Protein 4YBA (pdb70)

Structure (mmCIF, N/CA/C/O backbone):
data_4YBA
#
_entry.id   4YBA
#
_cell.length_a   36.890
_cell.length_b   44.730
_cell.length_c   109.700
_cell.angle_alpha   90.00
_cell.angle_beta   90.00
_cell.angle_gamma   90.00
#
_symmetry.space_group_name_H-M   'P 21 21 21'
#
loop_
_entity.id
_entity.type
_entity.pdbx_description
1 polymer 'Regulatory protein C'
2 non-polymer GLYCEROL
3 water water
#
loop_
_atom_site.group_PDB
_atom_site.id
_atom_site.type_symbol
_atom_site.label_atom_id
_atom_site.label_alt_id
_atom_site.label_comp_id
_atom_site.label_asym_id
_atom_site.label_entity_id
_atom_site.label_seq_id
_atom_site.pdbx_PDB_ins_code
_atom_site.Cartn_x
_atom_site.Cartn_y
_atom_site.Cartn_z
_atom_site.occupancy
_atom_site.B_iso_or_equiv
_atom_site.auth_seq_id
_atom_site.auth_comp_id
_atom_site.auth_asym_id
_atom_site.auth_atom_id
_atom_site.pdbx_PDB_model_num
ATOM 1 N N . HIS A 1 5 ? -20.756 23.594 -5.489 1.00 31.58 5 HIS A N 1
ATOM 2 C CA . HIS A 1 5 ? -19.553 24.333 -5.011 1.00 29.94 5 HIS A CA 1
ATOM 3 C C . HIS A 1 5 ? -18.419 24.356 -6.053 1.00 27.21 5 HIS A C 1
ATOM 4 O O . HIS A 1 5 ? -17.394 25.019 -5.858 1.00 27.24 5 HIS A O 1
ATOM 11 N N . ILE A 1 6 ? -18.633 23.674 -7.172 1.00 24.04 6 ILE A N 1
ATOM 12 C CA . ILE A 1 6 ? -17.608 23.629 -8.222 1.00 21.93 6 ILE A CA 1
ATOM 13 C C . ILE A 1 6 ? -17.754 24.871 -9.112 1.00 22.60 6 ILE A C 1
ATOM 14 O O . ILE A 1 6 ? -18.817 25.123 -9.675 1.00 22.44 6 ILE A O 1
ATOM 19 N N . LYS A 1 7 ? -16.690 25.660 -9.198 1.00 23.41 7 LYS A N 1
ATOM 20 C CA . LYS A 1 7 ? -16.709 26.890 -9.963 1.00 24.33 7 LYS A CA 1
ATOM 21 C C . LYS A 1 7 ? -16.036 26.749 -11.337 1.00 22.12 7 LYS A C 1
ATOM 22 O O . LYS A 1 7 ? -16.309 27.541 -12.231 1.00 20.72 7 LYS A O 1
ATOM 28 N N . ASN A 1 8 ? -15.199 25.727 -11.517 1.00 20.93 8 ASN A N 1
ATOM 29 C CA . ASN A 1 8 ? -14.524 25.530 -12.793 1.00 20.87 8 ASN A CA 1
ATOM 30 C C . ASN A 1 8 ? -14.271 24.038 -12.993 1.00 19.72 8 ASN A C 1
ATOM 31 O O . ASN A 1 8 ? -14.043 23.341 -12.017 1.00 19.98 8 ASN A O 1
ATOM 36 N N . MET A 1 9 ? -14.301 23.573 -14.242 1.00 17.31 9 MET A N 1
ATOM 37 C CA . MET A 1 9 ? -13.784 22.249 -14.630 1.00 16.03 9 MET A CA 1
ATOM 38 C C . MET A 1 9 ? -12.726 22.444 -15.743 1.00 16.54 9 MET A C 1
ATOM 39 O O . MET A 1 9 ? -13.005 23.123 -16.751 1.00 18.24 9 MET A O 1
ATOM 44 N N . THR A 1 10 ? -11.529 21.875 -15.584 1.00 14.16 10 THR A N 1
ATOM 45 C CA . THR A 1 10 ? -10.513 22.007 -16.619 1.00 14.70 10 THR A CA 1
ATOM 46 C C . THR A 1 10 ? -10.863 21.090 -17.800 1.00 13.49 10 THR A C 1
ATOM 47 O O . THR A 1 10 ? -11.629 20.108 -17.638 1.00 11.23 10 THR A O 1
ATOM 51 N N . PRO A 1 11 ? -10.348 21.422 -18.998 1.00 14.35 11 PRO A N 1
ATOM 52 C CA . PRO A 1 11 ? -10.553 20.513 -20.157 1.00 14.28 11 PRO A CA 1
ATOM 53 C C . PRO A 1 11 ? -10.047 19.109 -19.852 1.00 13.37 11 PRO A C 1
ATOM 54 O O . PRO A 1 11 ? -10.689 18.148 -20.259 1.00 14.99 11 PRO A O 1
ATOM 58 N N . GLU A 1 12 ? -8.958 19.001 -19.099 1.00 15.00 12 GLU A N 1
ATOM 59 C CA . GLU A 1 12 ? -8.304 17.715 -18.773 1.00 15.06 12 GLU A CA 1
ATOM 60 C C . GLU A 1 12 ? -9.252 16.855 -17.916 1.00 14.48 12 GLU A C 1
ATOM 61 O O . GLU A 1 12 ? -9.378 15.651 -18.145 1.00 13.00 12 GLU A O 1
ATOM 67 N N . ILE A 1 13 ? -9.928 17.471 -16.945 1.00 14.17 13 ILE A N 1
ATOM 68 C CA . ILE A 1 13 ? -10.873 16.731 -16.079 1.00 13.59 13 ILE A CA 1
ATOM 69 C C . ILE A 1 13 ? -12.062 16.290 -16.918 1.00 12.16 13 ILE A C 1
A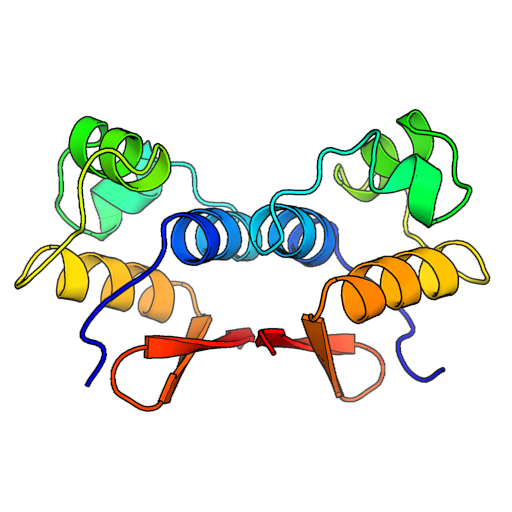TOM 70 O O . ILE A 1 13 ? -12.578 15.192 -16.734 1.00 11.51 13 ILE A O 1
ATOM 75 N N . CYS A 1 14 ? -12.531 17.135 -17.851 1.00 11.35 14 CYS A N 1
ATOM 76 C CA . CYS A 1 14 ? -13.673 16.730 -18.684 1.00 11.56 14 CYS A CA 1
ATOM 77 C C . CYS A 1 14 ? -13.323 15.526 -19.579 1.00 11.27 14 CYS A C 1
ATOM 78 O O . CYS A 1 14 ? -14.048 14.527 -19.620 1.00 10.37 14 CYS A O 1
ATOM 81 N N . LYS A 1 15 ? -12.172 15.596 -20.249 1.00 10.80 15 LYS A N 1
ATOM 82 C CA . LYS A 1 15 ? -11.699 14.472 -21.075 1.00 11.40 15 LYS A CA 1
ATOM 83 C C . LYS A 1 15 ? -11.475 13.209 -20.242 1.00 10.18 15 LYS A C 1
ATOM 84 O O . LYS A 1 15 ? -11.855 12.090 -20.681 1.00 10.29 15 LYS A O 1
ATOM 90 N N . ALA A 1 16 ? -10.844 13.375 -19.080 1.00 9.68 16 ALA A N 1
ATOM 91 C CA . ALA A 1 16 ? -10.552 12.226 -18.202 1.00 10.04 16 ALA A CA 1
ATOM 92 C C . ALA A 1 16 ? -11.861 11.586 -17.717 1.00 9.57 16 ALA A C 1
ATOM 93 O O . ALA A 1 16 ? -11.967 10.330 -17.632 1.00 9.64 16 ALA A O 1
ATOM 95 N N . SER A 1 17 ? -12.843 12.444 -17.379 1.00 8.85 17 SER A N 1
ATOM 96 C CA . SER A 1 17 ? -14.108 11.946 -16.870 1.00 9.23 17 SER A CA 1
ATOM 97 C C . SER A 1 17 ? -14.858 11.184 -17.952 1.00 9.18 17 SER A C 1
ATOM 98 O O . SER A 1 17 ? -15.404 10.116 -17.680 1.00 10.00 17 SER A O 1
ATOM 101 N N . ARG A 1 18 ? -14.829 11.669 -19.198 1.00 8.58 18 ARG A N 1
ATOM 102 C CA . ARG A 1 18 ? -15.430 10.881 -20.300 1.00 8.49 18 ARG A CA 1
ATOM 103 C C . ARG A 1 18 ? -14.729 9.538 -20.451 1.00 9.35 18 ARG A C 1
ATOM 104 O O . ARG A 1 18 ? -15.378 8.525 -20.736 1.00 10.72 18 ARG A O 1
ATOM 112 N N . ALA A 1 19 ? -13.410 9.505 -20.256 1.00 9.00 19 ALA A N 1
ATOM 113 C CA . ALA A 1 19 ? -12.676 8.229 -20.430 1.00 9.78 19 ALA A CA 1
ATOM 114 C C . ALA A 1 19 ? -13.132 7.244 -19.362 1.00 10.48 19 ALA A C 1
ATOM 115 O O . ALA A 1 19 ? -13.292 6.034 -19.622 1.00 11.95 19 ALA A O 1
ATOM 117 N N . LEU A 1 20 ? -13.362 7.748 -18.152 1.00 9.94 20 LEU A N 1
ATOM 118 C CA . LEU A 1 20 ? -13.665 6.865 -17.008 1.00 11.07 20 LEU A CA 1
ATOM 119 C C . LEU A 1 20 ? -14.988 6.154 -17.209 1.00 11.65 20 LEU A C 1
ATOM 120 O O . LEU A 1 20 ? -15.139 5.006 -16.762 1.00 12.89 20 LEU A O 1
ATOM 125 N N . VAL A 1 21 ? -15.903 6.800 -17.934 1.00 11.39 21 VAL A N 1
ATOM 126 C CA . VAL A 1 21 ? -17.266 6.258 -18.116 1.00 12.89 21 VAL A CA 1
ATOM 127 C C . VAL A 1 21 ? -17.608 5.950 -19.567 1.00 13.17 21 VAL A C 1
ATOM 128 O O . VAL A 1 21 ? -18.763 5.687 -19.903 1.00 13.44 21 VAL A O 1
ATOM 132 N N . ASN A 1 22 ? -16.591 5.947 -20.420 1.00 12.85 22 ASN A N 1
ATOM 133 C CA . ASN A 1 22 ? -16.734 5.534 -21.811 1.00 12.81 22 ASN A CA 1
ATOM 134 C C . ASN A 1 22 ? -17.799 6.360 -22.517 1.00 12.75 22 ASN A C 1
ATOM 135 O O . ASN A 1 22 ? -18.658 5.791 -23.175 1.00 13.42 22 ASN A O 1
ATOM 140 N N . LEU A 1 23 ? -17.779 7.685 -22.337 1.00 11.03 23 LEU A N 1
ATOM 141 C CA . LEU A 1 23 ? -18.699 8.557 -23.094 1.00 11.50 23 LEU A CA 1
ATOM 142 C C . LEU A 1 23 ? -17.990 9.269 -24.264 1.00 10.92 23 LEU A C 1
ATOM 143 O O . LEU A 1 23 ? -16.883 9.750 -24.102 1.00 11.47 23 LEU A O 1
ATOM 148 N N . THR A 1 24 ? -18.633 9.378 -25.417 1.00 10.98 24 THR A N 1
ATOM 149 C CA . THR A 1 24 ? -18.136 10.246 -26.475 1.00 10.87 24 THR A CA 1
ATOM 150 C C . THR A 1 24 ? -18.581 11.689 -26.177 1.00 9.83 24 THR A C 1
ATOM 151 O O . THR A 1 24 ? -19.388 11.959 -25.244 1.00 8.76 24 THR A O 1
ATOM 155 N N . GLN A 1 25 ? -18.015 12.637 -26.928 1.00 9.37 25 GLN A N 1
ATOM 156 C CA . GLN A 1 25 ? -18.424 14.048 -26.739 1.00 10.14 25 GLN A CA 1
ATOM 157 C C . GLN A 1 25 ? -19.913 14.236 -27.001 1.00 9.32 25 GLN A C 1
ATOM 158 O O . GLN A 1 25 ? -20.575 14.937 -26.234 1.00 9.06 25 GLN A O 1
ATOM 164 N N . LYS A 1 26 ? -20.415 13.602 -28.060 1.00 9.44 26 LYS A N 1
ATOM 165 C CA . LYS A 1 26 ? -21.811 13.691 -28.471 1.00 11.01 26 LYS A CA 1
ATOM 166 C C . LYS A 1 26 ? -22.724 13.126 -27.351 1.00 10.08 26 LYS A C 1
ATOM 167 O O . LYS A 1 26 ? -23.792 13.685 -27.038 1.00 10.32 26 LYS A O 1
ATOM 173 N N . GLU A 1 27 ? -22.300 12.019 -26.746 1.00 9.70 27 GLU A N 1
ATOM 174 C CA . GLU A 1 27 ? -23.055 11.402 -25.656 1.00 9.74 27 GLU A CA 1
ATOM 175 C C . GLU A 1 27 ? -23.077 12.304 -24.425 1.00 9.00 27 GLU A C 1
ATOM 176 O O . GLU A 1 27 ? -24.125 12.482 -23.834 1.00 9.63 27 GLU A O 1
ATOM 182 N N . LEU A 1 28 ? -21.924 12.860 -24.034 1.00 9.43 28 LEU A N 1
ATOM 183 C CA . LEU A 1 28 ? -21.875 13.794 -22.893 1.00 9.00 28 LEU A CA 1
ATOM 184 C C . LEU A 1 28 ? -22.796 14.966 -23.187 1.00 9.13 28 LEU A C 1
ATOM 185 O O . LEU A 1 28 ? -23.582 15.432 -22.349 1.00 9.47 28 LEU A O 1
ATOM 190 N N . ALA A 1 29 ? -22.726 15.447 -24.414 1.00 9.56 29 ALA A N 1
ATOM 191 C CA . ALA A 1 29 ? -23.577 16.598 -24.756 1.00 10.14 29 ALA A CA 1
ATOM 192 C C . ALA A 1 29 ? -25.076 16.252 -24.623 1.00 11.34 29 ALA A C 1
ATOM 193 O O . ALA A 1 29 ? -25.903 17.032 -24.084 1.00 11.62 29 ALA A O 1
ATOM 195 N N . LEU A 1 30 ? -25.445 15.056 -25.073 1.00 11.31 30 LEU A N 1
ATOM 196 C CA . LEU A 1 30 ? -26.846 14.649 -24.964 1.00 12.15 30 LEU A CA 1
ATOM 197 C C . LEU A 1 30 ? -27.302 14.601 -23.494 1.00 12.95 30 LEU A C 1
ATOM 198 O O . LEU A 1 30 ? -28.398 15.145 -23.167 1.00 14.37 30 LEU A O 1
ATOM 203 N N . MET A 1 31 ? -26.481 13.991 -22.615 1.00 12.60 31 MET A N 1
ATOM 204 C CA . MET A 1 31 ? -26.764 13.970 -21.172 1.00 15.43 31 MET A CA 1
ATOM 205 C C . MET A 1 31 ? -26.782 15.321 -20.478 1.00 15.41 31 MET A C 1
ATOM 206 O O . MET A 1 31 ? -27.624 15.565 -19.624 1.00 19.35 31 MET A O 1
ATOM 211 N N . ALA A 1 32 ? -25.931 16.226 -20.936 1.00 13.49 32 ALA A N 1
ATOM 212 C CA . ALA A 1 32 ? -25.804 17.551 -20.314 1.00 13.15 32 ALA A CA 1
ATOM 213 C C . ALA A 1 32 ? -26.823 18.534 -20.894 1.00 14.74 32 ALA A C 1
ATOM 214 O O . ALA A 1 32 ? -26.996 19.628 -20.362 1.00 16.81 32 ALA A O 1
ATOM 216 N N . GLY A 1 33 ? -27.501 18.174 -21.970 1.00 14.02 33 GLY A N 1
ATOM 217 C CA . GLY A 1 33 ? -28.460 19.091 -22.633 1.00 15.48 33 GLY A CA 1
ATOM 218 C C . GLY A 1 33 ? -27.778 20.268 -23.328 1.00 16.32 33 GLY A C 1
ATOM 219 O O . GLY A 1 33 ? -28.332 21.363 -23.379 1.00 18.18 33 GLY A O 1
ATOM 220 N N . ILE A 1 34 ? -26.629 20.012 -23.944 1.00 14.31 34 ILE A N 1
ATOM 221 C CA . ILE A 1 34 ? -25.761 21.064 -24.567 1.00 16.48 34 ILE A CA 1
ATOM 222 C C . ILE A 1 34 ? -25.446 20.581 -25.972 1.00 16.57 34 ILE A C 1
ATOM 223 O O . ILE A 1 34 ? -25.502 19.366 -26.230 1.00 16.52 34 ILE A O 1
ATOM 228 N N . ALA A 1 35 ? -25.129 21.481 -26.914 1.00 14.79 35 ALA A N 1
ATOM 229 C CA . ALA A 1 35 ? -24.765 21.004 -28.277 1.00 14.33 35 ALA A CA 1
ATOM 230 C C . ALA A 1 35 ? -23.347 20.423 -28.322 1.00 13.35 35 ALA A C 1
ATOM 231 O O . ALA A 1 35 ? -22.491 20.821 -27.540 1.00 12.76 35 ALA A O 1
ATOM 233 N N . THR A 1 36 ? -23.102 19.448 -29.201 1.00 12.66 36 THR A N 1
ATOM 234 C CA . THR A 1 36 ? -21.771 18.804 -29.150 1.00 12.61 36 THR A CA 1
ATOM 235 C C . THR A 1 36 ? -20.636 19.762 -29.436 1.00 12.67 36 THR A C 1
ATOM 236 O O . THR A 1 36 ? -19.573 19.658 -28.792 1.00 11.96 36 THR A O 1
ATOM 240 N N . PRO A 1 37 ? -20.843 20.716 -30.378 1.00 13.86 37 PRO A N 1
ATOM 241 C CA . PRO A 1 37 ? -19.717 21.649 -30.590 1.00 14.27 37 PRO A CA 1
ATOM 242 C C . PRO A 1 37 ? -19.294 22.401 -29.330 1.00 13.56 37 PRO A C 1
ATOM 243 O O . PRO A 1 37 ? -18.116 22.822 -29.203 1.00 14.62 37 PRO A O 1
ATOM 247 N N . THR A 1 38 ? -20.210 22.611 -28.390 1.00 12.98 38 THR A N 1
ATOM 248 C CA . THR A 1 38 ? -19.855 23.309 -27.133 1.00 13.36 38 THR A CA 1
ATOM 249 C C . THR A 1 38 ? -18.923 22.437 -26.277 1.00 12.55 38 THR A C 1
ATOM 250 O O . THR A 1 38 ? -17.896 22.894 -25.775 1.00 12.93 38 THR A O 1
ATOM 254 N N . ILE A 1 39 ? -19.265 21.161 -26.160 1.00 12.12 39 ILE A N 1
ATOM 255 C CA . ILE A 1 39 ? -18.385 20.230 -25.506 1.00 12.16 39 ILE A CA 1
ATOM 256 C C . ILE A 1 39 ? -17.027 20.133 -26.198 1.00 12.25 39 ILE A C 1
ATOM 257 O O . ILE A 1 39 ? -15.980 20.148 -25.527 1.00 11.31 39 ILE A O 1
ATOM 262 N N . ALA A 1 40 ? -17.035 20.042 -27.531 1.00 12.50 40 ALA A N 1
ATOM 263 C CA . ALA A 1 40 ? -15.767 19.900 -28.265 1.00 13.14 40 ALA A CA 1
ATOM 264 C C . ALA A 1 40 ? -14.882 21.132 -28.038 1.00 14.48 40 ALA A C 1
ATOM 265 O O . ALA A 1 40 ? -13.674 21.030 -27.815 1.00 15.29 40 ALA A O 1
ATOM 267 N N . ASP A 1 41 ? -15.499 22.304 -28.022 1.00 14.05 41 ASP A N 1
ATOM 268 C CA . ASP A 1 41 ? -14.760 23.529 -27.865 1.00 16.82 41 ASP A CA 1
ATOM 269 C C . ASP A 1 41 ? -14.225 23.680 -26.436 1.00 15.39 41 ASP A C 1
ATOM 270 O O . ASP A 1 41 ? -13.100 24.125 -26.246 1.00 16.02 41 ASP A O 1
ATOM 275 N N . PHE A 1 42 ? -15.015 23.284 -25.443 1.00 14.15 42 PHE A N 1
ATOM 276 C CA . PHE A 1 42 ? -14.559 23.161 -24.075 1.00 13.11 42 PHE A CA 1
ATOM 277 C C . PHE A 1 42 ? -13.326 22.246 -23.942 1.00 12.12 42 PHE A C 1
ATOM 278 O O . PHE A 1 42 ? -12.299 22.633 -23.374 1.00 13.03 42 PHE A O 1
ATOM 286 N N . GLU A 1 43 ? -13.392 21.051 -24.489 1.00 11.91 43 GLU A N 1
ATOM 287 C CA . GLU A 1 43 ? -12.241 20.159 -24.404 1.00 12.23 43 GLU A CA 1
ATOM 288 C C . GLU A 1 43 ? -10.991 20.637 -25.111 1.00 12.96 43 GLU A C 1
ATOM 289 O O . GLU A 1 43 ? -9.863 20.212 -24.713 1.00 13.93 43 GLU A O 1
ATOM 295 N N . ARG A 1 44 ? -11.133 21.482 -26.143 1.00 12.01 44 ARG A N 1
ATOM 296 C CA . ARG A 1 44 ? -9.968 22.091 -26.820 1.00 13.11 44 ARG A CA 1
ATOM 297 C C . ARG A 1 44 ? -9.339 23.221 -26.032 1.00 13.80 44 ARG A C 1
ATOM 298 O O . ARG A 1 44 ? -8.267 23.738 -26.416 1.00 15.44 44 ARG A O 1
ATOM 306 N N . GLY A 1 45 ? -10.000 23.607 -24.944 1.00 12.97 45 GLY A N 1
ATOM 307 C CA . GLY 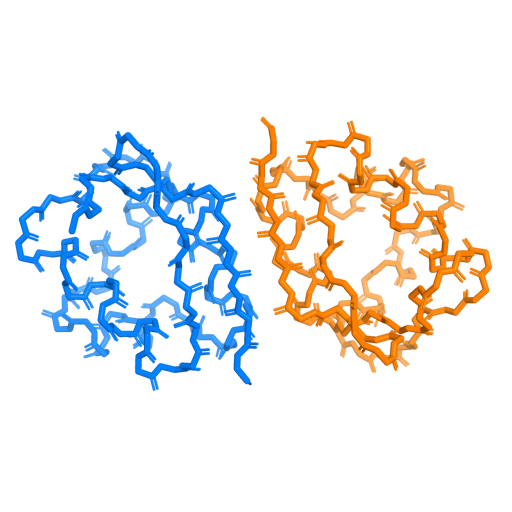A 1 45 ? -9.490 24.706 -24.107 1.00 14.10 45 GLY A CA 1
ATOM 308 C C . GLY A 1 45 ? -9.900 26.064 -24.667 1.00 14.72 45 GLY A C 1
ATOM 309 O O . GLY A 1 45 ? -9.364 27.087 -24.280 1.00 16.57 45 GLY A O 1
ATOM 310 N N . ALA A 1 46 ? -10.866 26.088 -25.579 1.00 14.49 46 ALA A N 1
ATOM 311 C CA . ALA A 1 46 ? -11.173 27.361 -26.292 1.00 16.18 46 ALA A CA 1
ATOM 312 C C . ALA A 1 46 ? -12.163 28.232 -25.521 1.00 16.60 46 ALA A C 1
ATOM 313 O O . ALA A 1 46 ? -12.277 29.447 -25.757 1.00 17.76 46 ALA A O 1
ATOM 315 N N . ARG A 1 47 ? -12.907 27.592 -24.625 1.00 15.73 47 ARG A N 1
ATOM 316 C CA . ARG A 1 47 ? -13.961 28.242 -23.812 1.00 17.89 47 ARG A CA 1
ATOM 317 C C . ARG A 1 47 ? -14.004 27.582 -22.421 1.00 17.69 47 ARG A C 1
ATOM 318 O O . ARG A 1 47 ? -13.600 26.418 -22.291 1.00 16.14 47 ARG A O 1
ATOM 326 N N . LYS A 1 48 ? -14.390 28.332 -21.392 1.00 20.88 48 LYS A N 1
ATOM 327 C CA . LYS A 1 48 ? -14.570 27.757 -20.022 1.00 21.47 48 LYS A CA 1
ATOM 328 C C . LYS A 1 48 ? -16.040 27.671 -19.684 1.00 21.37 48 LYS A C 1
ATOM 329 O O . LYS A 1 48 ? -16.693 28.691 -19.636 1.00 24.77 48 LYS A O 1
ATOM 335 N N . PRO A 1 49 ? -16.571 26.470 -19.415 1.00 20.60 49 PRO A N 1
ATOM 336 C CA . PRO A 1 49 ? -17.985 26.443 -19.044 1.00 20.70 49 PRO A CA 1
ATOM 337 C C . PRO A 1 49 ? -18.271 27.085 -17.685 1.00 21.21 49 PRO A C 1
ATOM 338 O O . PRO A 1 49 ? -17.465 26.997 -16.725 1.00 21.29 49 PRO A O 1
ATOM 342 N N . HIS A 1 50 ? -19.414 27.742 -17.659 1.00 22.51 50 HIS A N 1
ATOM 343 C CA . HIS A 1 50 ? -19.878 28.499 -16.501 1.00 26.46 50 HIS A CA 1
ATOM 344 C C . HIS A 1 50 ? -21.343 28.160 -16.274 1.00 24.64 50 HIS A C 1
ATOM 345 O O . HIS A 1 50 ? -21.982 27.557 -17.126 1.00 24.73 50 HIS A O 1
ATOM 352 N N . GLY A 1 51 ? -21.879 28.579 -15.136 1.00 23.73 51 GLY A N 1
ATOM 353 C CA . GLY A 1 51 ? -23.323 28.616 -14.962 1.00 24.87 51 GLY A CA 1
ATOM 354 C C . GLY A 1 51 ? -24.015 27.283 -15.198 1.00 22.84 51 GLY A C 1
ATOM 355 O O . GLY A 1 51 ? -23.518 26.240 -14.741 1.00 20.72 51 GLY A O 1
ATOM 356 N N . ASN A 1 52 ? -25.160 27.320 -15.880 1.00 24.04 52 ASN A N 1
ATOM 357 C CA A ASN A 1 52 ? -25.961 26.125 -16.107 0.50 23.12 52 ASN A CA 1
ATOM 358 C CA B ASN A 1 52 ? -25.949 26.095 -16.076 0.50 23.30 52 ASN A CA 1
ATOM 359 C C . ASN A 1 52 ? -25.219 25.071 -16.942 1.00 21.50 52 ASN A C 1
ATOM 360 O O . ASN A 1 52 ? -25.390 23.884 -16.718 1.00 20.98 52 ASN A O 1
ATOM 369 N N . ASN A 1 53 ? -24.393 25.503 -17.906 1.00 19.77 53 ASN A N 1
ATOM 370 C CA . ASN A 1 53 ? -23.579 24.509 -18.661 1.00 18.41 53 ASN A CA 1
ATOM 371 C C . ASN A 1 53 ? -22.628 23.722 -17.781 1.00 17.18 53 ASN A C 1
ATOM 372 O O . ASN A 1 53 ? -22.506 22.489 -17.907 1.00 15.23 53 ASN A O 1
ATOM 377 N N . LEU A 1 54 ? -21.926 24.431 -16.902 1.00 16.64 54 LEU A N 1
ATOM 378 C CA . LEU A 1 54 ? -20.983 23.754 -16.021 1.00 15.85 54 LEU A CA 1
ATOM 379 C C . LEU A 1 54 ? -21.779 22.800 -15.130 1.00 15.29 54 LEU A C 1
ATOM 380 O O . LEU A 1 54 ? -21.438 21.639 -14.993 1.00 14.63 54 LEU A O 1
ATOM 385 N N . ARG A 1 55 ? -22.863 23.289 -14.555 1.00 17.43 55 ARG A N 1
ATOM 386 C CA . ARG A 1 55 ? -23.676 22.450 -13.657 1.00 17.63 55 ARG A CA 1
ATOM 387 C C . ARG A 1 55 ? -24.173 21.196 -14.394 1.00 16.28 55 ARG A C 1
ATOM 388 O O . ARG A 1 55 ? -24.177 20.089 -13.834 1.00 15.22 55 ARG A O 1
ATOM 396 N N . SER A 1 56 ? -24.617 21.372 -15.637 1.00 15.74 56 SER A N 1
ATOM 397 C CA . SER A 1 56 ? -25.216 20.241 -16.380 1.00 15.41 56 SER A CA 1
ATOM 398 C C . SER A 1 56 ? -24.177 19.205 -16.717 1.00 13.92 56 SER A C 1
ATOM 399 O O . SER A 1 56 ? -24.482 18.006 -16.744 1.00 13.35 56 SER A O 1
ATOM 402 N N . ILE A 1 57 ? -22.963 19.659 -17.015 1.00 12.07 57 ILE A N 1
ATOM 403 C CA . ILE A 1 57 ? -21.850 18.722 -17.254 1.00 11.42 57 ILE A CA 1
ATOM 404 C C . ILE A 1 57 ? -21.493 17.922 -16.011 1.00 11.01 57 ILE A C 1
ATOM 405 O O . ILE A 1 57 ? -21.329 16.695 -16.087 1.00 10.52 57 ILE A O 1
ATOM 410 N N . ILE A 1 58 ? -21.377 18.595 -14.853 1.00 11.57 58 ILE A N 1
ATOM 411 C CA . ILE A 1 58 ? -21.060 17.886 -13.595 1.00 11.56 58 ILE A CA 1
ATOM 412 C C . ILE A 1 58 ? -22.155 16.827 -13.277 1.00 12.19 58 ILE A C 1
ATOM 413 O O . ILE A 1 58 ? -21.862 15.669 -12.934 1.00 11.92 58 ILE A O 1
ATOM 418 N N . ILE A 1 59 ? -23.412 17.233 -13.428 1.00 12.24 59 ILE A N 1
ATOM 419 C CA . ILE A 1 59 ? -24.533 16.346 -13.125 1.00 13.77 59 ILE A CA 1
ATOM 420 C C . ILE A 1 59 ? -24.524 15.129 -14.059 1.00 13.10 59 ILE A C 1
ATOM 421 O O . ILE A 1 59 ? -24.770 14.000 -13.602 1.00 13.30 59 ILE A O 1
ATOM 426 N N . ALA A 1 60 ? -24.212 15.352 -15.335 1.00 12.05 60 ALA A N 1
ATOM 427 C CA . ALA A 1 60 ? -24.157 14.203 -16.286 1.00 12.60 60 ALA A CA 1
ATOM 428 C C . ALA A 1 60 ? -23.098 13.198 -15.862 1.00 12.85 60 ALA A C 1
ATOM 429 O O . ALA A 1 60 ? -23.338 11.973 -15.861 1.00 12.98 60 ALA A O 1
ATOM 431 N N . PHE A 1 61 ? -21.935 13.710 -15.446 1.00 11.82 61 PHE A N 1
ATOM 432 C CA . PHE A 1 61 ? -20.913 12.776 -14.921 1.00 11.63 61 PHE A CA 1
ATOM 433 C C . PHE A 1 61 ? -21.345 12.071 -13.644 1.00 13.08 61 PHE A C 1
ATOM 434 O O . PHE A 1 61 ? -21.108 10.850 -13.510 1.00 12.82 61 PHE A O 1
ATOM 442 N N . GLU A 1 62 ? -21.936 12.822 -12.705 1.00 14.57 62 GLU A N 1
ATOM 443 C CA . GLU A 1 62 ? -22.397 12.207 -11.452 1.00 17.24 62 GLU A CA 1
ATOM 444 C C . GLU A 1 62 ? -23.450 11.131 -11.760 1.00 17.84 62 GLU A C 1
ATOM 445 O O . GLU A 1 62 ? -23.499 10.095 -11.092 1.00 19.24 62 GLU A O 1
ATOM 451 N N . ASN A 1 63 ? -24.311 11.388 -12.745 1.00 17.17 63 ASN A N 1
ATOM 452 C CA . ASN A 1 63 ? -25.322 10.392 -13.105 1.00 18.28 63 ASN A CA 1
ATOM 453 C C . ASN A 1 63 ? -24.694 9.129 -13.693 1.00 18.29 63 ASN A C 1
ATOM 454 O O . ASN A 1 63 ? -25.296 8.042 -13.635 1.00 20.17 63 ASN A O 1
ATOM 459 N N . LYS A 1 64 ? -23.471 9.246 -14.192 1.00 16.35 64 LYS A N 1
ATOM 460 C CA . LYS A 1 64 ? -22.735 8.067 -14.710 1.00 18.45 64 LYS A CA 1
ATOM 461 C C . LYS A 1 64 ? -21.842 7.425 -13.651 1.00 19.60 64 LYS A C 1
ATOM 462 O O . LYS A 1 64 ? -21.052 6.506 -13.935 1.00 22.27 64 LYS A O 1
ATOM 468 N N . GLY A 1 65 ? -21.948 7.903 -12.416 1.00 18.64 65 GLY A N 1
ATOM 469 C CA . GLY A 1 65 ? -21.323 7.213 -11.288 1.00 19.18 65 GLY A CA 1
ATOM 470 C C . GLY A 1 65 ? -19.984 7.793 -10.864 1.00 19.24 65 GLY A C 1
ATOM 471 O O . GLY A 1 65 ? -19.294 7.202 -10.060 1.00 22.44 65 GLY A O 1
ATOM 472 N N . LEU A 1 66 ? -19.600 8.952 -11.409 1.00 16.71 66 LEU A N 1
ATOM 473 C CA . LEU A 1 66 ? -18.426 9.665 -10.848 1.00 15.80 66 LEU A CA 1
ATOM 474 C C . LEU A 1 66 ? -18.804 10.546 -9.664 1.00 17.48 66 LEU A C 1
ATOM 475 O O . LEU A 1 66 ? -19.917 11.085 -9.626 1.00 17.36 66 LEU A O 1
ATOM 480 N N . ASP A 1 67 ? -17.884 10.665 -8.714 1.00 18.08 67 ASP A N 1
ATOM 481 C CA . ASP A 1 67 ? -18.015 11.646 -7.647 1.00 21.76 67 ASP A CA 1
ATOM 482 C C . ASP A 1 67 ? -16.790 12.550 -7.713 1.00 19.97 67 ASP A C 1
ATOM 483 O O . ASP A 1 67 ? -15.640 12.099 -7.863 1.00 19.71 67 ASP A O 1
ATOM 488 N N . PHE A 1 68 ? -17.033 13.843 -7.641 1.00 18.51 68 PHE A N 1
ATOM 489 C CA . PHE A 1 68 ? -15.921 14.776 -7.648 1.00 17.33 68 PHE A CA 1
ATOM 490 C C . PHE A 1 68 ? -15.591 15.263 -6.244 1.00 19.67 68 PHE A C 1
ATOM 491 O O . PHE A 1 68 ? -16.483 15.413 -5.381 1.00 20.46 68 PHE A O 1
ATOM 499 N N . VAL A 1 69 ? -14.307 15.474 -5.998 1.00 19.19 69 VAL A N 1
ATOM 500 C CA . VAL A 1 69 ? -13.861 16.116 -4.785 1.00 21.81 69 VAL A CA 1
ATOM 501 C C . VAL A 1 69 ? -13.471 17.535 -5.163 1.00 21.96 69 VAL A C 1
ATOM 502 O O . VAL A 1 69 ? -12.721 17.759 -6.142 1.00 19.87 69 VAL A O 1
ATOM 506 N N . GLU A 1 70 ? -14.020 18.483 -4.402 1.00 23.98 70 GLU A N 1
ATOM 507 C CA . GLU A 1 70 ? -13.854 19.909 -4.691 1.00 26.18 70 GLU A CA 1
ATOM 508 C C . GLU A 1 70 ? -13.060 20.619 -3.600 1.00 27.93 70 GLU A C 1
ATOM 509 O O . GLU A 1 70 ? -13.279 20.393 -2.405 1.00 29.72 70 GLU A O 1
ATOM 515 N N . GLU A 1 71 ? -12.136 21.484 -4.006 1.00 29.14 71 GLU A N 1
ATOM 516 C CA . GLU A 1 71 ? -11.462 22.384 -3.062 1.00 33.03 71 GLU A CA 1
ATOM 517 C C . GLU A 1 71 ? -11.193 23.739 -3.718 1.00 32.78 71 GLU A C 1
ATOM 518 O O . GLU A 1 71 ? -10.753 23.812 -4.869 1.00 31.42 71 GLU A O 1
ATOM 524 N N . GLY A 1 72 ? -11.466 24.809 -2.980 1.00 34.66 72 GLY A N 1
ATOM 525 C CA . GLY A 1 72 ? -11.337 26.154 -3.524 1.00 34.72 72 GLY A CA 1
ATOM 526 C C . GLY A 1 72 ? -12.124 26.353 -4.809 1.00 32.50 72 GLY A C 1
ATOM 527 O O . GLY A 1 72 ? -11.755 27.185 -5.636 1.00 32.30 72 GLY A O 1
ATOM 528 N N . GLY A 1 73 ? -13.199 25.584 -4.991 1.00 30.21 73 GLY A N 1
ATOM 529 C CA . GLY A 1 73 ? -14.023 25.705 -6.179 1.00 28.04 73 GLY A CA 1
ATOM 530 C C . GLY A 1 73 ? -13.511 24.877 -7.361 1.00 25.67 73 GLY A C 1
ATOM 531 O O . GLY A 1 73 ? -14.111 24.880 -8.416 1.00 23.51 73 GLY A O 1
ATOM 532 N N . GLU A 1 74 ? -12.376 24.204 -7.190 1.00 26.31 74 GLU A N 1
ATOM 533 C CA . GLU A 1 74 ? -11.768 23.435 -8.278 1.00 26.21 74 GLU A CA 1
ATOM 534 C C . GLU A 1 74 ? -11.938 21.962 -7.989 1.00 24.61 74 GLU A C 1
ATOM 535 O O . GLU A 1 74 ? -12.007 21.557 -6.825 1.00 27.14 74 GLU A O 1
ATOM 541 N N . ILE A 1 75 ? -11.951 21.158 -9.034 1.00 21.27 75 ILE A N 1
ATOM 542 C CA . ILE A 1 75 ? -11.987 19.717 -8.845 1.00 20.57 75 ILE A CA 1
ATOM 543 C C . ILE A 1 75 ? -10.548 19.226 -8.631 1.00 20.68 75 ILE A C 1
ATOM 544 O O . ILE A 1 75 ? -9.682 19.504 -9.448 1.00 21.17 75 ILE A O 1
ATOM 549 N N . ILE A 1 76 ? -10.296 18.536 -7.521 1.00 20.59 76 ILE A N 1
ATOM 550 C CA . ILE A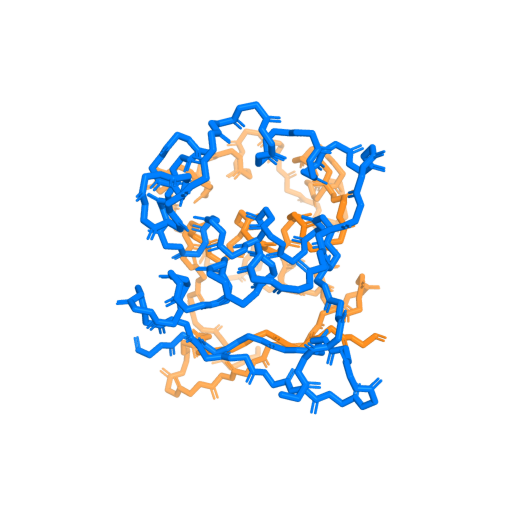 1 76 ? -8.955 18.028 -7.238 1.00 21.30 76 ILE A CA 1
ATOM 551 C C . ILE A 1 76 ? -8.885 16.489 -7.306 1.00 20.74 76 ILE A C 1
ATOM 552 O O . ILE A 1 76 ? -7.823 15.891 -7.090 1.00 22.08 76 ILE A O 1
ATOM 557 N N . GLY A 1 77 ? -10.028 15.861 -7.531 1.00 19.17 77 GLY A N 1
ATOM 558 C CA . GLY A 1 77 ? -10.132 14.408 -7.466 1.00 18.24 77 GLY A CA 1
ATOM 559 C C . GLY A 1 77 ? -11.407 13.886 -8.060 1.00 17.11 77 GLY A C 1
ATOM 560 O O . GLY A 1 77 ? -12.414 14.600 -8.144 1.00 16.31 77 GLY A O 1
ATOM 561 N N . ILE A 1 78 ? -11.374 12.617 -8.465 1.00 16.33 78 ILE A N 1
ATOM 562 C CA . ILE A 1 78 ? -12.534 11.957 -9.032 1.00 16.44 78 ILE A CA 1
ATOM 563 C C . ILE A 1 78 ? -12.576 10.548 -8.444 1.00 18.27 78 ILE A C 1
ATOM 564 O O . ILE A 1 78 ? -11.578 9.831 -8.428 1.00 18.12 78 ILE A O 1
ATOM 569 N N . PHE A 1 79 ? -13.731 10.167 -7.915 1.00 19.84 79 PHE A N 1
ATOM 570 C CA . PHE A 1 79 ? -13.939 8.809 -7.438 1.00 21.47 79 PHE A CA 1
ATOM 571 C C . PHE A 1 79 ? -14.850 8.093 -8.402 1.00 20.69 79 PHE A C 1
ATOM 572 O O . PHE A 1 79 ? -15.755 8.686 -9.026 1.00 19.53 79 PHE A O 1
ATOM 580 N N . ILE A 1 80 ? -14.599 6.803 -8.558 1.00 22.25 80 ILE A N 1
ATOM 581 C CA . ILE A 1 80 ? -15.515 5.977 -9.316 1.00 26.35 80 ILE A CA 1
ATOM 582 C C . ILE A 1 80 ? -16.368 5.183 -8.328 1.00 29.52 80 ILE A C 1
ATOM 583 O O . ILE A 1 80 ? -15.839 4.635 -7.368 1.00 30.33 80 ILE A O 1
ATOM 588 N N . ARG A 1 81 ? -17.681 5.149 -8.543 1.00 36.10 81 ARG A N 1
ATOM 589 C CA . ARG A 1 81 ? -18.572 4.355 -7.668 1.00 45.88 81 ARG A CA 1
ATOM 590 C C . ARG A 1 81 ? -18.669 2.891 -8.098 1.00 49.37 81 ARG A C 1
ATOM 591 O O . ARG A 1 81 ? -18.585 2.577 -9.290 1.00 54.80 81 ARG A O 1
ATOM 599 N N . ASN B 1 4 ? 3.896 -2.786 -4.900 1.00 40.99 4 ASN B N 1
ATOM 600 C CA . ASN B 1 4 ? 2.895 -1.933 -4.201 1.00 41.47 4 ASN B CA 1
ATOM 601 C C . ASN B 1 4 ? 1.558 -2.673 -4.048 1.00 41.28 4 ASN B C 1
ATOM 602 O O . ASN B 1 4 ? 1.523 -3.908 -4.112 1.00 45.02 4 ASN B O 1
ATOM 607 N N . HIS B 1 5 ? 0.465 -1.929 -3.864 1.00 34.22 5 HIS B N 1
ATOM 608 C CA . HIS B 1 5 ? -0.790 -2.525 -3.439 1.00 30.47 5 HIS B CA 1
ATOM 609 C C . HIS B 1 5 ? -1.864 -2.552 -4.537 1.00 26.94 5 HIS B C 1
ATOM 610 O O . HIS B 1 5 ? -2.913 -3.170 -4.365 1.00 26.86 5 HIS B O 1
ATOM 617 N N . ILE B 1 6 ? -1.584 -1.904 -5.662 1.00 22.65 6 ILE B N 1
ATOM 618 C CA . ILE B 1 6 ? -2.491 -1.960 -6.803 1.00 20.19 6 ILE B CA 1
ATOM 619 C C . ILE B 1 6 ? -2.211 -3.220 -7.621 1.00 20.45 6 ILE B C 1
ATOM 620 O O . ILE B 1 6 ? -1.089 -3.450 -8.036 1.00 19.98 6 ILE B O 1
ATOM 625 N N . LYS B 1 7 ? -3.233 -4.030 -7.849 1.00 21.57 7 LYS B N 1
ATOM 626 C CA . LYS B 1 7 ? -3.062 -5.309 -8.529 1.00 23.69 7 LYS B CA 1
ATOM 627 C C . LYS B 1 7 ? -3.504 -5.248 -10.008 1.00 22.32 7 LYS B C 1
ATOM 628 O O . LYS B 1 7 ? -3.137 -6.103 -10.813 1.00 21.16 7 LYS B O 1
ATOM 634 N N . ASN B 1 8 ? -4.278 -4.221 -10.367 1.00 20.59 8 ASN B N 1
ATOM 635 C CA . ASN B 1 8 ? -4.792 -4.083 -11.739 1.00 20.80 8 ASN B CA 1
ATOM 636 C C . ASN B 1 8 ? -4.989 -2.616 -12.086 1.00 19.23 8 ASN B C 1
ATOM 637 O O . ASN B 1 8 ? -5.134 -1.768 -11.209 1.00 18.42 8 ASN B O 1
ATOM 642 N N . MET B 1 9 ? -5.042 -2.341 -13.377 1.00 18.13 9 MET B N 1
ATOM 643 C CA . MET B 1 9 ? -5.436 -1.005 -13.832 1.00 17.77 9 MET B CA 1
ATOM 644 C C . MET B 1 9 ? -6.297 -1.227 -15.058 1.00 18.65 9 MET B C 1
ATOM 645 O O . MET B 1 9 ? -5.861 -1.920 -15.992 1.00 20.51 9 MET B O 1
ATOM 650 N N . THR B 1 10 ? -7.523 -0.692 -15.050 1.00 15.89 10 THR B N 1
ATOM 651 C CA . THR B 1 10 ? -8.431 -0.890 -16.177 1.00 15.82 10 THR B CA 1
ATOM 652 C C . THR B 1 10 ? -8.023 0.040 -17.336 1.00 13.19 10 THR B C 1
ATOM 653 O O . THR B 1 10 ? -7.319 1.043 -17.116 1.00 12.35 10 THR B O 1
ATOM 657 N N . PRO B 1 11 ? -8.497 -0.289 -18.556 1.00 13.86 11 PRO B N 1
ATOM 658 C CA . PRO B 1 11 ? -8.248 0.560 -19.715 1.00 13.08 11 PRO B CA 1
ATOM 659 C C . PRO B 1 11 ? -8.753 1.955 -19.419 1.00 12.83 11 PRO B C 1
ATOM 660 O O . PRO B 1 11 ? -8.067 2.909 -19.777 1.00 13.92 11 PRO B O 1
ATOM 664 N N . GLU B 1 12 ? -9.899 2.046 -18.767 1.00 13.08 12 GLU B N 1
ATOM 665 C CA . GLU B 1 12 ? -10.542 3.352 -18.471 1.00 13.40 12 GLU B CA 1
ATOM 666 C C . GLU B 1 12 ? -9.618 4.207 -17.624 1.00 12.27 12 GLU B C 1
ATOM 667 O O . GLU B 1 12 ? -9.419 5.401 -17.934 1.00 12.77 12 GLU B O 1
ATOM 673 N N . ILE B 1 13 ? -9.055 3.613 -16.571 1.00 11.83 13 ILE B N 1
ATOM 674 C CA . ILE B 1 13 ? -8.151 4.367 -15.689 1.00 11.93 13 ILE B CA 1
ATOM 675 C C . ILE B 1 13 ? -6.868 4.773 -16.409 1.00 11.19 13 ILE B C 1
ATOM 676 O O . ILE B 1 13 ? -6.401 5.900 -16.230 1.00 11.45 13 ILE B O 1
ATOM 681 N N . CYS B 1 14 ? -6.310 3.898 -17.267 1.00 11.40 14 CYS B N 1
ATOM 682 C CA . CYS B 1 14 ? -5.126 4.290 -18.052 1.00 12.34 14 CYS B CA 1
ATOM 683 C C . CYS B 1 14 ? -5.403 5.519 -18.936 1.00 11.67 14 CYS B C 1
ATOM 684 O O . CYS B 1 14 ? -4.641 6.517 -18.951 1.00 11.84 14 CYS B O 1
ATOM 687 N N . LYS B 1 15 ? -6.489 5.424 -19.689 1.00 10.65 15 LYS B N 1
ATOM 688 C CA . LYS B 1 15 ? -6.861 6.470 -20.629 1.00 10.83 15 LYS B CA 1
ATOM 689 C C . LYS B 1 15 ? -7.178 7.759 -19.889 1.00 10.19 15 LYS B C 1
ATOM 690 O O . LYS B 1 15 ? -6.714 8.847 -20.288 1.00 10.64 15 LYS B O 1
ATOM 696 N N . ALA B 1 16 ? -7.940 7.660 -18.812 1.00 10.39 16 ALA B N 1
ATOM 697 C CA . ALA B 1 16 ? -8.274 8.847 -17.995 1.00 10.89 16 ALA B CA 1
ATOM 698 C C . ALA B 1 16 ? -7.003 9.520 -17.424 1.00 10.89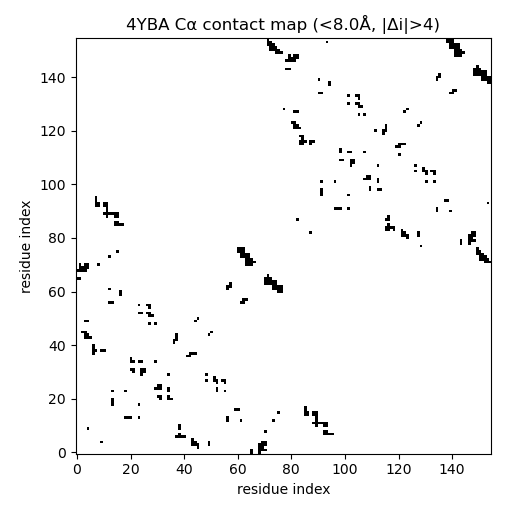 16 ALA B C 1
ATOM 699 O O . ALA B 1 16 ? -6.869 10.751 -17.411 1.00 11.30 16 ALA B O 1
ATOM 701 N N . SER B 1 17 ? -6.074 8.692 -16.947 1.00 10.45 17 SER B N 1
ATOM 702 C CA . SER B 1 17 ? -4.870 9.197 -16.300 1.00 10.69 17 SER B CA 1
ATOM 703 C C . SER B 1 17 ? -4.019 9.935 -17.334 1.00 10.45 17 SER B C 1
ATOM 704 O O . SER B 1 17 ? -3.502 11.030 -17.043 1.00 10.81 17 SER B O 1
ATOM 707 N N . ARG B 1 18 ? -3.909 9.389 -18.542 1.00 9.52 18 ARG B N 1
ATOM 708 C CA . ARG B 1 18 ? -3.181 10.141 -19.593 1.00 10.45 18 ARG B CA 1
ATOM 709 C C . ARG B 1 18 ? -3.852 11.472 -19.897 1.00 12.41 18 ARG B C 1
ATOM 710 O O . ARG B 1 18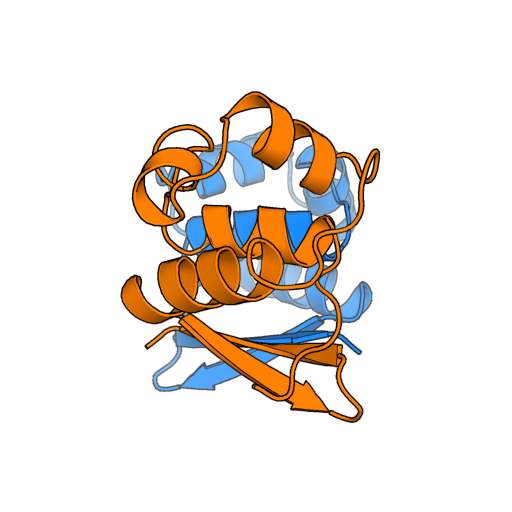 ? -3.182 12.484 -20.095 1.00 12.51 18 ARG B O 1
ATOM 718 N N . ALA B 1 19 ? -5.186 11.505 -19.933 1.00 11.03 19 ALA B N 1
ATOM 719 C CA . ALA B 1 19 ? -5.881 12.762 -20.234 1.00 12.91 19 ALA B CA 1
ATOM 720 C C . ALA B 1 19 ? -5.668 13.806 -19.132 1.00 13.01 19 ALA B C 1
ATOM 721 O O . ALA B 1 19 ? -5.519 14.981 -19.424 1.00 15.85 19 ALA B O 1
ATOM 723 N N . LEU B 1 20 ? -5.608 13.371 -17.882 1.00 12.69 20 LEU B N 1
ATOM 724 C CA . LEU B 1 20 ? -5.449 14.316 -16.762 1.00 13.76 20 LEU B CA 1
ATOM 725 C C . LEU B 1 20 ? -4.118 15.041 -16.831 1.00 15.11 20 LEU B C 1
ATOM 726 O O . LEU B 1 20 ? -4.061 16.208 -16.491 1.00 16.32 20 LEU B O 1
ATOM 731 N N . VAL B 1 21 ? -3.067 14.329 -17.210 1.00 15.42 21 VAL B N 1
ATOM 732 C CA . VAL B 1 21 ? -1.742 14.965 -17.268 1.00 16.82 21 VAL B CA 1
ATOM 733 C C . VAL B 1 21 ? -1.201 15.206 -18.678 1.00 17.78 21 VAL B C 1
ATOM 734 O O . VAL B 1 21 ? 0.029 15.347 -18.833 1.00 18.50 21 VAL B O 1
ATOM 738 N N . ASN B 1 22 ? -2.090 15.276 -19.678 1.00 17.61 22 ASN B N 1
ATOM 739 C CA A ASN B 1 22 ? -1.755 15.591 -21.073 0.50 17.69 22 ASN B CA 1
ATOM 740 C CA B ASN B 1 22 ? -1.683 15.640 -21.013 0.50 17.58 22 ASN B CA 1
ATOM 741 C C . ASN B 1 22 ? -0.562 14.744 -21.557 1.00 17.68 22 ASN B C 1
ATOM 742 O O . ASN B 1 22 ? 0.389 15.240 -22.119 1.00 18.56 22 ASN B O 1
ATOM 751 N N . LEU B 1 23 ? -0.615 13.437 -21.319 1.00 15.12 23 LEU B N 1
ATOM 752 C CA . LEU B 1 23 ? 0.457 12.529 -21.803 1.00 15.12 23 LEU B CA 1
ATOM 753 C C . LEU B 1 23 ? 0.022 11.824 -23.093 1.00 15.66 23 LEU B C 1
ATOM 754 O O . LEU B 1 23 ? -1.078 11.289 -23.142 1.00 15.39 23 LEU B O 1
ATOM 759 N N . THR B 1 24 ? 0.846 11.819 -24.128 1.00 14.76 24 THR B N 1
ATOM 760 C CA . THR B 1 24 ? 0.561 10.923 -25.254 1.00 15.22 24 THR B CA 1
ATOM 761 C C . THR B 1 24 ? 0.925 9.485 -24.865 1.00 14.14 24 THR B C 1
ATOM 762 O O . THR B 1 24 ? 1.667 9.255 -23.890 1.00 13.07 24 THR B O 1
ATOM 766 N N . GLN B 1 25 ? 0.433 8.535 -25.655 1.00 13.62 25 GLN B N 1
ATOM 767 C CA . GLN B 1 25 ? 0.845 7.147 -25.502 1.00 13.36 25 GLN B CA 1
ATOM 768 C C . GLN B 1 25 ? 2.347 6.972 -25.622 1.00 13.66 25 GLN B C 1
ATOM 769 O O . GLN B 1 25 ? 2.928 6.220 -24.854 1.00 12.45 25 GLN B O 1
ATOM 775 N N . LYS B 1 26 ? 2.973 7.685 -26.560 1.00 13.77 26 LYS B N 1
ATOM 776 C CA . LYS B 1 26 ? 4.429 7.557 -26.792 1.00 15.35 26 LYS B CA 1
ATOM 777 C C . LYS B 1 26 ? 5.207 8.079 -25.576 1.00 13.38 26 LYS B C 1
ATOM 778 O O . LYS B 1 26 ? 6.239 7.500 -25.186 1.00 13.59 26 LYS B O 1
ATOM 784 N N . GLU B 1 27 ? 4.721 9.170 -24.973 1.00 13.04 27 GLU B N 1
ATOM 785 C CA A GLU B 1 27 ? 5.441 9.685 -23.801 0.50 12.96 27 GLU B CA 1
ATOM 786 C CA B GLU B 1 27 ? 5.318 9.756 -23.760 0.50 13.17 27 GLU B CA 1
ATOM 787 C C . GLU B 1 27 ? 5.229 8.782 -22.584 1.00 12.07 27 GLU B C 1
ATOM 788 O O . GLU B 1 27 ? 6.189 8.550 -21.845 1.00 12.76 27 GLU B O 1
ATOM 799 N N . LEU B 1 28 ? 4.032 8.22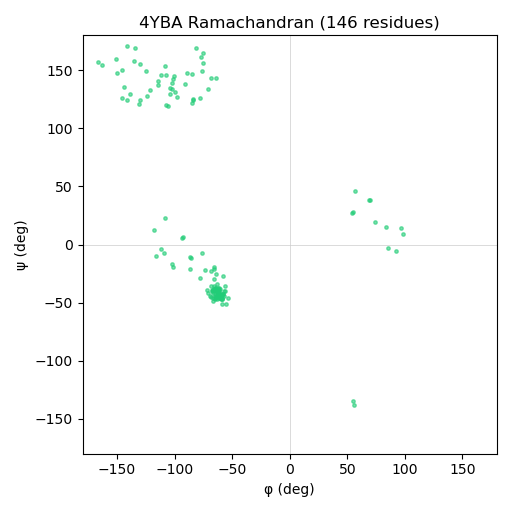7 -22.403 1.00 11.18 28 LEU B N 1
ATOM 800 C CA . LEU B 1 28 ? 3.833 7.272 -21.307 1.00 9.91 28 LEU B CA 1
ATOM 801 C C . LEU B 1 28 ? 4.740 6.055 -21.528 1.00 9.38 28 LEU B C 1
ATOM 802 O O . LEU B 1 28 ? 5.382 5.549 -20.586 1.00 10.51 28 LEU B O 1
ATOM 807 N N . ALA B 1 29 ? 4.797 5.599 -22.769 1.00 9.65 29 ALA B N 1
ATOM 808 C CA . ALA B 1 29 ? 5.621 4.409 -23.074 1.00 9.74 29 ALA B CA 1
ATOM 809 C C . ALA B 1 29 ? 7.083 4.691 -22.683 1.00 10.87 29 ALA B C 1
ATOM 810 O O . ALA B 1 29 ? 7.749 3.866 -22.079 1.00 11.54 29 ALA B O 1
ATOM 812 N N . LEU B 1 30 ? 7.589 5.845 -23.080 1.00 11.41 30 LEU B N 1
ATOM 813 C CA . LEU B 1 30 ? 8.964 6.202 -22.769 1.00 12.33 30 LEU B CA 1
ATOM 814 C C . LEU B 1 30 ? 9.200 6.329 -21.256 1.00 12.50 30 LEU B C 1
ATOM 815 O O . LEU B 1 30 ? 10.223 5.829 -20.751 1.00 12.83 30 LEU B O 1
ATOM 820 N N . MET B 1 31 ? 8.286 6.996 -20.535 1.00 11.91 31 MET B N 1
ATOM 821 C CA . MET B 1 31 ? 8.479 7.130 -19.082 1.00 13.39 31 MET B CA 1
ATOM 822 C C . MET B 1 31 ? 8.476 5.778 -18.404 1.00 13.56 31 MET B C 1
ATOM 823 O O . MET B 1 31 ? 9.238 5.537 -17.468 1.00 14.11 31 MET B O 1
ATOM 828 N N . ALA B 1 32 ? 7.588 4.900 -18.848 1.00 12.40 32 ALA B N 1
ATOM 829 C CA . ALA B 1 32 ? 7.445 3.599 -18.207 1.00 12.13 32 ALA B CA 1
ATOM 830 C C . ALA B 1 32 ? 8.421 2.545 -18.725 1.00 12.60 32 ALA B C 1
ATOM 831 O O . ALA B 1 32 ? 8.541 1.488 -18.106 1.00 14.15 32 ALA B O 1
ATOM 833 N N . GLY B 1 33 ? 9.124 2.813 -19.824 1.00 12.24 33 GLY B N 1
ATOM 834 C CA . GLY B 1 33 ? 10.044 1.802 -20.416 1.00 13.35 33 GLY B CA 1
ATOM 835 C C . GLY B 1 33 ? 9.302 0.617 -21.024 1.00 13.43 33 GLY B C 1
ATOM 836 O O . GLY B 1 33 ? 9.730 -0.545 -20.933 1.00 14.00 33 GLY B O 1
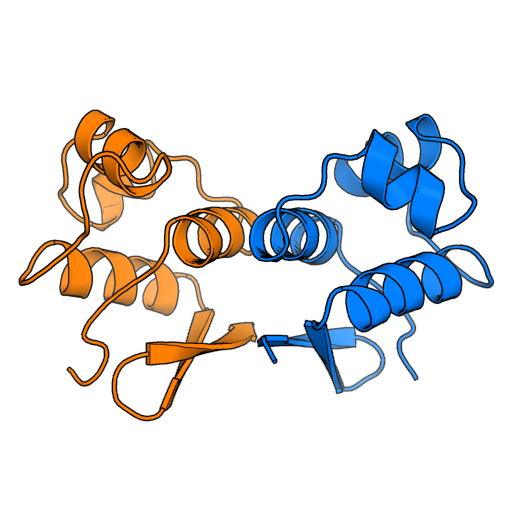ATOM 837 N N . ILE B 1 34 ? 8.185 0.896 -21.660 1.00 12.54 34 ILE B N 1
ATOM 838 C CA . ILE B 1 34 ? 7.315 -0.148 -22.250 1.00 14.10 34 ILE B CA 1
ATOM 839 C C . ILE B 1 34 ? 7.113 0.197 -23.727 1.00 14.57 34 ILE B C 1
ATOM 840 O O . ILE B 1 34 ? 7.143 1.380 -24.109 1.00 15.54 34 ILE B O 1
ATOM 845 N N . ALA B 1 35 ? 6.936 -0.806 -24.588 1.00 13.10 35 ALA B N 1
ATOM 846 C CA . ALA B 1 35 ? 6.758 -0.549 -26.016 1.00 12.50 35 ALA B CA 1
ATOM 847 C C . ALA B 1 35 ? 5.451 0.250 -26.233 1.00 12.36 35 ALA B C 1
ATOM 848 O O . ALA B 1 35 ? 4.436 0.002 -25.556 1.00 12.62 35 ALA B O 1
ATOM 850 N N . THR B 1 36 ? 5.437 1.176 -27.176 1.00 12.66 36 THR B N 1
ATOM 851 C CA . THR B 1 36 ? 4.195 1.973 -27.442 1.00 12.86 36 THR B CA 1
ATOM 852 C C . THR B 1 36 ? 2.998 1.060 -27.804 1.00 13.38 36 THR B C 1
ATOM 853 O O . THR B 1 36 ? 1.880 1.261 -27.302 1.00 12.34 36 THR B O 1
ATOM 857 N N . PRO B 1 37 ? 3.224 0.033 -28.643 1.00 14.04 37 PRO B N 1
ATOM 858 C CA . PRO B 1 37 ? 2.033 -0.762 -28.966 1.00 14.81 37 PRO B CA 1
ATOM 859 C C . PRO B 1 37 ? 1.503 -1.562 -27.763 1.00 14.83 37 PRO B C 1
ATOM 860 O O . PRO B 1 37 ? 0.325 -1.955 -27.762 1.00 14.98 37 PRO B O 1
ATOM 864 N N . THR B 1 38 ? 2.366 -1.838 -26.780 1.00 13.45 38 THR B N 1
ATOM 865 C CA . THR B 1 38 ? 1.920 -2.499 -25.569 1.00 14.16 38 THR B CA 1
ATOM 866 C C . THR B 1 38 ? 1.032 -1.540 -24.768 1.00 12.85 38 THR B C 1
ATOM 867 O O . THR B 1 38 ? 0.002 -1.946 -24.217 1.00 12.31 38 THR B O 1
ATOM 871 N N . ILE B 1 39 ? 1.462 -0.288 -24.647 1.00 11.80 39 ILE B N 1
ATOM 872 C CA . ILE B 1 39 ? 0.599 0.722 -24.067 1.00 12.01 39 ILE B CA 1
ATOM 873 C C . ILE B 1 39 ? -0.754 0.754 -24.796 1.00 12.43 39 ILE B C 1
ATOM 874 O O . ILE B 1 39 ? -1.817 0.790 -24.144 1.00 12.74 39 ILE B O 1
ATOM 879 N N . ALA B 1 40 ? -0.715 0.741 -26.131 1.00 12.41 40 ALA B N 1
ATOM 880 C CA . ALA B 1 40 ? -1.966 0.777 -26.914 1.00 13.99 40 ALA B CA 1
ATOM 881 C C . ALA B 1 40 ? -2.809 -0.468 -26.590 1.00 15.38 40 ALA B C 1
ATOM 882 O O . ALA B 1 40 ? -4.025 -0.358 -26.409 1.00 16.92 40 ALA B O 1
ATOM 884 N N . ASP B 1 41 ? -2.164 -1.632 -26.426 1.00 14.68 41 ASP B N 1
ATOM 885 C CA . ASP B 1 41 ? -2.922 -2.858 -26.055 1.00 15.91 41 ASP B CA 1
ATOM 886 C C . ASP B 1 41 ? -3.577 -2.755 -24.670 1.00 14.71 41 ASP B C 1
ATOM 887 O O . ASP B 1 41 ? -4.716 -3.242 -24.484 1.00 15.29 41 ASP B O 1
ATOM 892 N N . PHE B 1 42 ? -2.895 -2.152 -23.688 1.00 12.91 42 PHE B N 1
ATOM 893 C CA . PHE B 1 42 ? -3.499 -1.972 -22.374 1.00 12.56 42 PHE B CA 1
ATOM 894 C C . PHE B 1 42 ? -4.742 -1.061 -22.463 1.00 13.65 42 PHE B C 1
ATOM 895 O O . PHE B 1 42 ? -5.779 -1.319 -21.817 1.00 14.99 42 PHE B O 1
ATOM 903 N N . GLU B 1 43 ? -4.657 -0.010 -23.272 1.00 13.07 43 GLU B N 1
ATOM 904 C CA . GLU B 1 43 ? -5.776 0.935 -23.360 1.00 12.62 43 GLU B CA 1
ATOM 905 C C . GLU B 1 43 ? -6.975 0.405 -24.117 1.00 15.06 43 GLU B C 1
ATOM 906 O O . GLU B 1 43 ? -8.078 0.917 -23.924 1.00 16.85 43 GLU B O 1
ATOM 912 N N . ARG B 1 44 ? -6.791 -0.594 -24.968 1.00 14.98 44 ARG B N 1
ATOM 913 C CA A ARG B 1 44 ? -7.935 -1.211 -25.669 0.50 17.16 44 ARG B CA 1
ATOM 914 C CA B ARG B 1 44 ? -7.934 -1.209 -25.670 0.50 17.47 44 ARG B CA 1
ATOM 915 C C . ARG B 1 44 ? -8.364 -2.501 -24.974 1.00 17.99 44 ARG B C 1
ATOM 916 O O . ARG B 1 44 ? -9.279 -3.158 -25.416 1.00 19.32 44 ARG B O 1
ATOM 931 N N . GLY B 1 45 ? -7.712 -2.846 -23.861 1.00 16.32 45 GLY B N 1
ATOM 932 C CA . GLY B 1 45 ? -8.079 -4.054 -23.103 1.00 18.94 45 GLY B CA 1
ATOM 933 C C . GLY B 1 45 ? -7.642 -5.345 -23.795 1.00 19.52 45 GLY B C 1
ATOM 934 O O . GLY B 1 45 ? -8.194 -6.421 -23.513 1.00 22.21 45 GLY B O 1
ATOM 935 N N . ALA B 1 46 ? -6.692 -5.274 -24.731 1.00 19.54 46 ALA B N 1
ATOM 936 C CA . ALA B 1 46 ? -6.187 -6.473 -25.437 1.00 21.32 46 ALA B CA 1
ATOM 937 C C . ALA B 1 46 ? -5.226 -7.245 -24.560 1.00 23.65 46 ALA B C 1
ATOM 938 O O . ALA B 1 46 ? -5.115 -8.471 -24.665 1.00 24.99 46 ALA B O 1
ATOM 940 N N . ARG B 1 47 ? -4.550 -6.529 -23.672 1.00 21.11 47 ARG B N 1
ATOM 941 C CA . ARG B 1 47 ? -3.793 -7.146 -22.596 1.00 24.25 47 ARG B CA 1
ATOM 942 C C . ARG B 1 47 ? -4.037 -6.430 -21.292 1.00 21.95 47 ARG B C 1
ATOM 943 O O . ARG B 1 47 ? -4.484 -5.274 -21.278 1.00 18.55 47 ARG B O 1
ATOM 951 N N . LYS B 1 48 ? -3.793 -7.115 -20.181 1.00 22.09 48 LYS B N 1
ATOM 952 C CA . LYS B 1 48 ? -3.909 -6.437 -18.886 1.00 23.08 48 LYS B CA 1
ATOM 953 C C . LYS B 1 48 ? -2.508 -6.150 -18.358 1.00 22.04 48 LYS B C 1
ATOM 954 O O . LYS B 1 48 ? -1.679 -7.049 -18.347 1.00 25.04 48 LYS B O 1
ATOM 960 N N . PRO B 1 49 ? -2.251 -4.941 -17.860 1.00 17.88 49 PRO B N 1
ATOM 961 C CA . PRO B 1 49 ? -0.950 -4.727 -17.237 1.00 16.81 49 PRO B CA 1
ATOM 962 C C . PRO B 1 49 ? -0.785 -5.444 -15.890 1.00 18.52 49 PRO B C 1
ATOM 963 O O . PRO B 1 49 ? -1.665 -5.404 -15.035 1.00 19.57 49 PRO B O 1
ATOM 967 N N .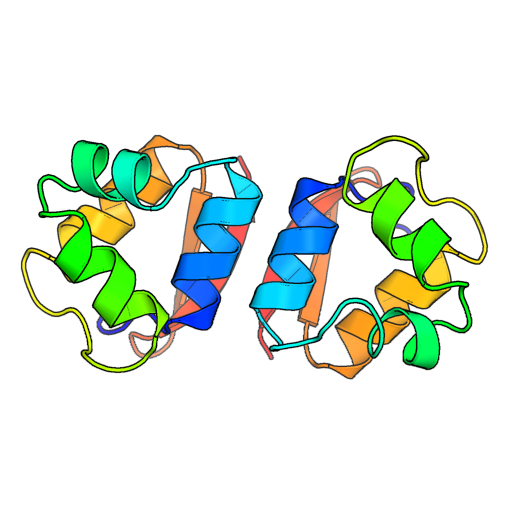 HIS B 1 50 ? 0.358 -6.100 -15.719 1.00 19.01 50 HIS B N 1
ATOM 968 C CA . HIS B 1 50 ? 0.670 -6.832 -14.501 1.00 21.68 50 HIS B CA 1
ATOM 969 C C . HIS B 1 50 ? 2.168 -6.628 -14.183 1.00 21.25 50 HIS B C 1
ATOM 970 O O . HIS B 1 50 ? 2.916 -6.115 -15.030 1.00 19.60 50 HIS B O 1
ATOM 977 N N . GLY B 1 51 ? 2.601 -7.076 -12.996 1.00 21.21 51 GLY B N 1
ATOM 978 C CA . GLY B 1 51 ? 4.020 -7.107 -12.655 1.00 21.44 51 GLY B CA 1
ATOM 979 C C . GLY B 1 51 ? 4.731 -5.776 -12.797 1.00 20.36 51 GLY B C 1
ATOM 980 O O . GLY B 1 51 ? 4.218 -4.721 -12.404 1.00 18.65 51 GLY B O 1
ATOM 981 N N . ASN B 1 52 ? 5.904 -5.811 -13.401 1.00 21.23 52 ASN B N 1
ATOM 982 C CA A ASN B 1 52 ? 6.689 -4.593 -13.565 0.50 20.97 52 ASN B CA 1
ATOM 983 C CA B ASN B 1 52 ? 6.711 -4.598 -13.598 0.50 20.17 52 ASN B CA 1
ATOM 984 C C . ASN B 1 52 ? 6.083 -3.589 -14.562 1.00 18.22 52 ASN B C 1
ATOM 985 O O . ASN B 1 52 ? 6.267 -2.376 -14.409 1.00 16.65 52 ASN B O 1
ATOM 994 N N . ASN B 1 53 ? 5.342 -4.079 -15.563 1.00 16.88 53 ASN B N 1
ATOM 995 C CA . ASN B 1 53 ? 4.673 -3.148 -16.505 1.00 14.77 53 ASN B CA 1
ATOM 996 C C . ASN B 1 53 ? 3.661 -2.306 -15.729 1.00 14.72 53 ASN B C 1
ATOM 997 O O . ASN B 1 53 ? 3.597 -1.090 -15.918 1.00 13.80 53 ASN B O 1
ATOM 1002 N N . LEU B 1 54 ? 2.895 -2.944 -14.831 1.00 14.87 54 LEU B N 1
ATOM 1003 C CA . LEU B 1 54 ? 1.860 -2.232 -14.051 1.00 13.26 54 LEU B CA 1
ATOM 1004 C C . LEU B 1 54 ? 2.537 -1.243 -13.092 1.00 13.17 54 LEU B C 1
ATOM 1005 O O . LEU B 1 54 ? 2.158 -0.080 -13.036 1.00 11.93 54 LEU B O 1
ATOM 1010 N N . ARG B 1 55 ? 3.543 -1.709 -12.363 1.00 14.43 55 ARG B N 1
ATOM 1011 C CA . ARG B 1 55 ? 4.282 -0.845 -11.414 1.00 15.76 55 ARG B CA 1
ATOM 1012 C C . ARG B 1 55 ? 4.885 0.376 -12.119 1.00 14.31 55 ARG B C 1
ATOM 1013 O O . ARG B 1 55 ? 4.776 1.488 -11.620 1.00 13.65 55 ARG B O 1
ATOM 1021 N N . SER B 1 56 ? 5.484 0.161 -13.286 1.00 14.24 56 SER B N 1
ATOM 1022 C CA . SER B 1 56 ? 6.086 1.288 -14.066 1.00 13.47 56 SER B CA 1
ATOM 1023 C C . SER B 1 56 ? 5.045 2.307 -14.551 1.00 12.08 56 SER B C 1
ATOM 1024 O O . SER B 1 56 ? 5.336 3.488 -14.593 1.00 10.79 56 SER B O 1
ATOM 1027 N N . ILE B 1 57 ? 3.857 1.840 -14.957 1.00 11.20 57 ILE B N 1
ATOM 1028 C CA . ILE B 1 57 ? 2.853 2.782 -15.450 1.00 11.56 57 ILE B CA 1
ATOM 1029 C C . ILE B 1 57 ? 2.350 3.579 -14.254 1.00 10.94 57 ILE B C 1
ATOM 1030 O O . ILE B 1 57 ? 2.175 4.795 -14.340 1.00 10.25 57 ILE B O 1
ATOM 1035 N N . ILE B 1 58 ? 2.127 2.898 -13.115 1.00 11.20 58 ILE B N 1
ATOM 1036 C CA . ILE B 1 58 ? 1.679 3.617 -11.909 1.00 12.35 58 ILE B CA 1
ATOM 1037 C C . ILE B 1 58 ? 2.701 4.677 -11.519 1.00 12.42 58 ILE B C 1
ATOM 1038 O O . ILE B 1 58 ? 2.335 5.809 -11.260 1.00 13.41 58 ILE B O 1
ATOM 1043 N N . ILE B 1 59 ? 3.981 4.316 -11.495 1.00 12.68 59 ILE B N 1
ATOM 1044 C CA . ILE B 1 59 ? 5.022 5.249 -11.069 1.00 13.32 59 ILE B CA 1
ATOM 1045 C C . ILE B 1 59 ? 5.039 6.451 -12.041 1.00 12.80 59 ILE B C 1
ATOM 1046 O O . ILE B 1 59 ? 5.191 7.579 -11.591 1.00 13.70 59 ILE B O 1
ATOM 1051 N N . ALA B 1 60 ? 4.887 6.187 -13.342 1.00 12.05 60 ALA B N 1
ATOM 1052 C CA . ALA B 1 60 ? 4.919 7.257 -14.379 1.00 11.35 60 ALA B CA 1
ATOM 1053 C C . ALA B 1 60 ? 3.810 8.261 -14.079 1.00 11.13 60 ALA B C 1
ATOM 1054 O O . ALA B 1 60 ? 4.040 9.485 -14.134 1.00 11.87 60 ALA B O 1
ATOM 1056 N N . PHE B 1 61 ? 2.599 7.764 -13.775 1.00 10.37 61 PHE B N 1
ATOM 1057 C CA . PHE B 1 61 ? 1.488 8.672 -13.442 1.00 11.28 61 PHE B CA 1
ATOM 1058 C C . PHE B 1 61 ? 1.702 9.406 -12.131 1.00 12.61 61 PHE B C 1
ATOM 1059 O O . PHE B 1 61 ? 1.389 10.596 -12.034 1.00 12.82 61 PHE B O 1
ATOM 1067 N N . GLU B 1 62 ? 2.226 8.725 -11.115 1.00 14.16 62 GLU B N 1
ATOM 1068 C CA . GLU B 1 62 ? 2.485 9.399 -9.866 1.00 15.29 62 GLU B CA 1
ATOM 1069 C C . GLU B 1 62 ? 3.544 10.480 -10.114 1.00 15.57 62 GLU B C 1
ATOM 1070 O O . GLU B 1 62 ? 3.464 11.555 -9.527 1.00 15.66 62 GLU B O 1
ATOM 1076 N N . ASN B 1 63 ? 4.527 10.203 -10.969 1.00 14.83 63 ASN B N 1
ATOM 1077 C CA . ASN B 1 63 ? 5.552 11.219 -11.216 1.00 16.07 63 ASN B CA 1
ATOM 1078 C C . ASN B 1 63 ? 4.996 12.460 -11.918 1.00 17.33 63 ASN B C 1
ATOM 1079 O O . ASN B 1 63 ? 5.587 13.551 -11.842 1.00 18.13 63 ASN B O 1
ATOM 1084 N N . LYS B 1 64 ? 3.841 12.306 -12.547 1.00 15.93 64 LYS B N 1
ATOM 1085 C CA . LYS B 1 64 ? 3.170 13.408 -13.238 1.00 18.58 64 LYS B CA 1
ATOM 1086 C C . LYS B 1 64 ? 2.164 14.091 -12.321 1.00 19.83 64 LYS B C 1
ATOM 1087 O O . LYS B 1 64 ? 1.445 15.004 -12.728 1.00 23.22 64 LYS B O 1
ATOM 1093 N N . GLY B 1 65 ? 2.144 13.664 -11.063 1.00 19.63 65 GLY B N 1
ATOM 1094 C CA . GLY B 1 65 ? 1.371 14.332 -10.029 1.00 20.10 65 GLY B CA 1
ATOM 1095 C C . GLY B 1 65 ? 0.012 13.724 -9.742 1.00 20.42 65 GLY B C 1
ATOM 1096 O O . GLY B 1 65 ? -0.840 14.382 -9.110 1.00 21.10 65 GLY B O 1
ATOM 1097 N N . LEU B 1 66 ? -0.225 12.498 -10.221 1.00 16.71 66 LEU B N 1
ATOM 1098 C CA . LEU B 1 66 ? -1.465 11.812 -9.897 1.00 17.72 66 LEU B CA 1
ATOM 1099 C C . LEU B 1 66 ? -1.277 11.008 -8.619 1.00 19.19 66 LEU B C 1
ATOM 1100 O O . LEU B 1 66 ? -0.168 10.557 -8.344 1.00 22.02 66 LEU B O 1
ATOM 1105 N N . ASP B 1 67 ? -2.322 10.856 -7.815 1.00 20.24 67 ASP B N 1
ATOM 1106 C CA . ASP B 1 67 ? -2.294 9.959 -6.669 1.00 23.09 67 ASP B CA 1
ATOM 1107 C C . ASP B 1 67 ? -3.525 9.075 -6.691 1.00 22.00 67 ASP B C 1
ATOM 1108 O O . ASP B 1 67 ? -4.660 9.552 -6.669 1.00 23.33 67 ASP B O 1
ATOM 1113 N N . PHE B 1 68 ? -3.285 7.780 -6.744 1.00 20.02 68 PHE B N 1
ATOM 1114 C CA . PHE B 1 68 ? -4.371 6.824 -6.848 1.00 19.44 68 PHE B CA 1
ATOM 1115 C C . PHE B 1 68 ? -4.851 6.365 -5.500 1.00 21.20 68 PHE B C 1
ATOM 1116 O O . PHE B 1 68 ? -4.036 6.096 -4.624 1.00 23.06 68 PHE B O 1
ATOM 1124 N N . VAL B 1 69 ? -6.166 6.253 -5.334 1.00 20.32 69 VAL B N 1
ATOM 1125 C CA . VAL B 1 69 ? -6.739 5.720 -4.113 1.00 22.08 69 VAL B CA 1
ATOM 1126 C C . VAL B 1 69 ? -7.051 4.247 -4.400 1.00 22.18 69 VAL B C 1
ATOM 1127 O O . VAL B 1 69 ? -7.711 3.930 -5.379 1.00 20.75 69 VAL B O 1
ATOM 1131 N N . GLU B 1 70 ? -6.554 3.365 -3.535 1.00 24.56 70 GLU B N 1
ATOM 1132 C CA . GLU B 1 70 ? -6.632 1.922 -3.732 1.00 26.49 70 GLU B CA 1
ATOM 1133 C C . GLU B 1 70 ? -7.519 1.326 -2.651 1.00 27.36 70 GLU B C 1
ATOM 1134 O O . GLU B 1 70 ? -7.530 1.776 -1.516 1.00 28.37 70 GLU B O 1
ATOM 1140 N N . GLU B 1 71 ? -8.335 0.356 -3.018 1.00 28.52 71 GLU B N 1
ATOM 1141 C CA . GLU B 1 71 ? -9.114 -0.352 -2.035 1.00 30.74 71 GLU B CA 1
ATOM 1142 C C . GLU B 1 71 ? -9.184 -1.773 -2.558 1.00 30.57 71 GLU B C 1
ATOM 1143 O O . GLU B 1 71 ? -9.569 -1.969 -3.711 1.00 29.07 71 GLU B O 1
ATOM 1149 N N . GLY B 1 72 ? -8.794 -2.749 -1.739 1.00 31.08 72 GLY B N 1
ATOM 1150 C CA . GLY B 1 72 ? -8.814 -4.146 -2.157 1.00 30.92 72 GLY B CA 1
ATOM 1151 C C . GLY B 1 72 ? -8.038 -4.413 -3.441 1.00 28.59 72 GLY B C 1
ATOM 1152 O O . GLY B 1 72 ? -8.352 -5.347 -4.165 1.00 29.12 72 GLY B O 1
ATOM 1153 N N . GLY B 1 73 ? -7.026 -3.599 -3.718 1.00 25.70 73 GLY B N 1
ATOM 1154 C CA . GLY B 1 73 ? -6.131 -3.827 -4.842 1.00 24.28 73 GLY B CA 1
ATOM 1155 C C . GLY B 1 73 ? -6.543 -3.119 -6.118 1.00 22.30 73 GLY B C 1
ATOM 1156 O O . GLY B 1 73 ? -5.842 -3.165 -7.129 1.00 20.96 73 GLY B O 1
ATOM 1157 N N . GLU B 1 74 ? -7.702 -2.486 -6.069 1.00 23.65 74 GLU B N 1
ATOM 1158 C CA . GLU B 1 74 ? -8.244 -1.810 -7.232 1.00 24.47 74 GLU B CA 1
ATOM 1159 C C . GLU B 1 74 ? -8.236 -0.313 -6.986 1.00 23.39 74 GLU B C 1
ATOM 1160 O O . GLU B 1 74 ? -8.452 0.155 -5.867 1.00 24.70 74 GLU B O 1
ATOM 1166 N N . ILE B 1 75 ? -8.015 0.430 -8.054 1.00 20.06 75 ILE B N 1
ATOM 1167 C CA . ILE B 1 75 ? -8.061 1.884 -8.008 1.00 18.44 75 ILE B CA 1
ATOM 1168 C C . ILE B 1 75 ? -9.527 2.343 -8.014 1.00 18.78 75 ILE B C 1
ATOM 1169 O O . ILE B 1 75 ? -10.303 1.945 -8.885 1.00 20.53 75 ILE B O 1
ATOM 1174 N N . ILE B 1 76 ? -9.907 3.151 -7.039 1.00 19.14 76 ILE B N 1
ATOM 1175 C CA . ILE B 1 76 ? -11.288 3.604 -6.872 1.00 19.86 76 ILE B CA 1
ATOM 1176 C C . ILE B 1 76 ? -11.387 5.130 -7.054 1.00 19.35 76 ILE B C 1
ATOM 1177 O O . ILE B 1 76 ? -12.482 5.679 -7.139 1.00 21.53 76 ILE B O 1
ATOM 1182 N N . GLY B 1 77 ? -10.241 5.789 -7.124 1.00 17.81 77 GLY B N 1
ATOM 1183 C CA . GLY B 1 77 ? -10.168 7.246 -7.186 1.00 17.34 77 GLY B CA 1
ATOM 1184 C C . GLY B 1 77 ? -8.809 7.750 -7.666 1.00 16.27 77 GLY B C 1
ATOM 1185 O O . GLY B 1 77 ? -7.763 7.057 -7.533 1.00 15.22 77 GLY B O 1
ATOM 1186 N N . ILE B 1 78 ? -8.827 8.951 -8.250 1.00 15.61 78 ILE B N 1
ATOM 1187 C CA . ILE B 1 78 ? -7.614 9.640 -8.657 1.00 15.57 78 ILE B CA 1
ATOM 1188 C C . ILE B 1 78 ? -7.628 11.084 -8.123 1.00 17.11 78 ILE B C 1
ATOM 1189 O O . ILE B 1 78 ? -8.574 11.833 -8.374 1.00 17.51 78 ILE B O 1
ATOM 1194 N N . PHE B 1 79 ? -6.593 11.463 -7.377 1.00 18.77 79 PHE B N 1
ATOM 1195 C CA . PHE B 1 79 ? -6.369 12.852 -6.913 1.00 21.11 79 PHE B CA 1
ATOM 1196 C C . PHE B 1 79 ? -5.309 13.513 -7.793 1.00 21.20 79 PHE B C 1
ATOM 1197 O O . PHE B 1 79 ? -4.360 12.874 -8.253 1.00 19.77 79 PHE B O 1
ATOM 1205 N N . ILE B 1 80 ? -5.500 14.791 -8.083 1.00 23.08 80 ILE B N 1
ATOM 1206 C CA . ILE B 1 80 ? -4.542 15.521 -8.920 1.00 26.77 80 ILE B CA 1
ATOM 1207 C C . ILE B 1 80 ? -3.805 16.398 -7.919 1.00 28.33 80 ILE B C 1
ATOM 1208 O O . ILE B 1 80 ? -4.436 17.159 -7.206 1.00 29.19 80 ILE B O 1
ATOM 1213 N N . ARG B 1 81 ? -2.493 16.223 -7.801 1.00 31.92 81 ARG B N 1
ATOM 1214 C CA . ARG B 1 81 ? -1.706 17.103 -6.936 1.00 40.26 81 ARG B CA 1
ATOM 1215 C C . ARG B 1 81 ? -0.937 18.083 -7.786 1.00 42.57 81 ARG B C 1
ATOM 1216 O O . ARG B 1 81 ? -0.983 19.275 -7.516 1.00 53.21 81 ARG B O 1
#

Nearest PDB structures (foldseek):
  4yba-assembly1_A  TM=1.013E+00  e=6.898E-15  Klebsiella pneumoniae
  2b5a-assembly1_A  TM=9.322E-01  e=2.428E-03  [Bacillus] caldolyticus
  3f51-assembly1_A  TM=9.179E-01  e=9.204E-03  Corynebacterium glutamicum
  3f52-assembly1_E  TM=9.186E-01  e=1.186E-02  Corynebacterium glutamicum
  2ox6-assembly2_C  TM=8.413E-01  e=5.796E-02  Shewanella oneidensis MR-1

Foldseek 3Di:
DAFFEALVNLVVLCVVLVHDLCRLCVQLVHHSVVSVCRNVVNDTDGDSSVVSSVVSSVVSAKDFDDDPNYTPDIDGD/DQAFWDALVRLVVLCVVLVHDLVRLCVQLVHDSVVSVCRNVVVDTDGDSSVVSSVVSSVVSAKDFDDDNNHTPDIDGD

CATH classification: 1.10.260.40

Organism: Klebsiella pneumoniae (NCBI:txid573)

Sequence (155 aa):
HIKNMTPEICKASRALVNLTQKELALMAGIATPTIADFERGARKPHGNNNLRSIIIAFENKGLDFVEEGGEIIGIFIRNHIKNMTPEICKASRALVNNLTQKEELALMAGIATPTIADFERRGARKPHGNNNLRSIIIAFENKGLDFVEEGGEIIGIFIR

InterPro domains:
  IPR001387 Cro/C1-type, helix-turn-helix domain [PF01381] (16-61)
  IPR001387 Cro/C1-type, helix-turn-helix domain [PS50943] (15-68)
  IPR001387 Cro/C1-type, helix-turn-helix domain [cd00093] (15-62)
  IPR010982 Lambda repressor-like, DNA-binding domain superfamily [G3DSA:1.10.260.40] (1-81)
  IPR010982 Lambda repressor-like, DNA-binding domain superfamily [SSF47413] (8-69)

Solvent-accessible surface area: 8175 Å² total; per-residue (Å²): 188,30,155,32,3,49,31,43,7,0,59,0,0,43,22,14,26,96,16,74,54,156,78,0,2,152,78,8,70,25,64,40,96,26,0,15,25,1,11,173,49,71,116,143,9,125,58,122,65,9,149,30,1,17,59,1,0,67,107,100,18,0,54,28,43,66,113,78,9,74,16,51,1,2,60,57,177,96,138,14,129,53,9,65,39,48,8,4,71,0,0,46,24,13,24,100,6,86,54,152,76,0,5,147,77,11,71,19,63,45,94,17,0,36,30,5,8,184,44,51,112,150,7,101,42,103,54,7,111,22,0,1,94,2,0,62,106,82,14,0,54,26,41,69,107,81,8,85,18,48,0,1,67,57,175

Secondary structure (DSSP, 8-state):
---B--HHHHHHHHHHHT--HHHHHHHHTS-HHHHHHHHTTS----HHHHHHHHHHHHHTTEEEEEETTEEEEEEE-/-------HHHHHHHHHHTT--HHHHHHHHT--HHHHHHHHTTSS---HHHHHHHHHHHHHTTEEEEEETTEEEEEEE-

B-factor: mean 20.59, std 9.37, range [8.49, 56.97]

Radius of gyration: 15.49 Å; Cα contacts (8 Å, |Δi|>4): 254; chains: 2; bounding box: 38×36×29 Å